Protein AF-A0A9E2G8I3-F1 (afdb_monomer_lite)

Radius of gyration: 14.58 Å; chains: 1; bounding box: 37×33×38 Å

Foldseek 3Di:
DDPQLVQLVLLCVPVVPDPFKPWDAADDDPDDLAANTWMWGADPNAIATEREHEDEDPVVDPDPCPVVVVLVSQVSNLVDCVQVPDDPRHHYAYEYEYEDAPVCLVVVLVVVVVNDPLVRQQVSCVVSRHFWYWYAHSVVRWIWIAGSNCSNPPGDIDID

Secondary structure (DSSP, 8-state):
--HHHHHHHHHHHHHTTSTT-EEEEE---TTSSS-SEEEEEEETTEEEEEEEEEE---TTS--TTHHHHHHHHHHHHHT-THHHHS-TTSEEEEEEEEE--TT-HHHHHHHHHHHS-HHHHHHHHHHHTEEEEEEEETTTTEEEEEEHHHHTTS---EE-

Structure (mmCIF, N/CA/C/O backbone):
data_AF-A0A9E2G8I3-F1
#
_entry.id   AF-A0A9E2G8I3-F1
#
loop_
_atom_site.group_PDB
_atom_site.id
_atom_site.type_symbol
_atom_site.label_atom_id
_atom_site.label_alt_id
_atom_site.label_comp_id
_atom_site.label_asym_id
_atom_site.label_entity_id
_atom_site.label_seq_id
_atom_site.pdbx_PDB_ins_code
_atom_site.Cartn_x
_atom_site.Cartn_y
_atom_site.Cartn_z
_atom_site.occupancy
_atom_site.B_iso_or_equiv
_atom_site.auth_seq_id
_atom_site.auth_comp_id
_atom_site.auth_asym_id
_atom_site.auth_atom_id
_atom_site.pdbx_PDB_model_num
ATOM 1 N N . MET A 1 1 ? 13.494 17.101 1.622 1.00 59.00 1 MET A N 1
ATOM 2 C CA . MET A 1 1 ? 12.448 16.133 2.015 1.00 59.00 1 MET A CA 1
ATOM 3 C C . MET A 1 1 ? 12.391 15.077 0.924 1.00 59.00 1 MET A C 1
ATOM 5 O O . MET A 1 1 ? 12.464 15.472 -0.234 1.00 59.00 1 MET A O 1
ATOM 9 N N . GLY A 1 2 ? 12.402 13.784 1.265 1.00 80.19 2 GLY A N 1
ATOM 10 C CA . GLY A 1 2 ? 12.345 12.700 0.270 1.00 80.19 2 GLY A CA 1
ATOM 11 C C . GLY A 1 2 ? 10.980 12.635 -0.423 1.00 80.19 2 GLY A C 1
ATOM 12 O O . GLY A 1 2 ? 9.990 13.105 0.138 1.00 80.19 2 GLY A O 1
ATOM 13 N N . SER A 1 3 ? 10.924 12.073 -1.632 1.00 83.50 3 SER A N 1
ATOM 14 C CA . SER A 1 3 ? 9.691 11.955 -2.426 1.00 83.50 3 SER A CA 1
ATOM 15 C C . SER A 1 3 ? 8.614 11.124 -1.725 1.00 83.50 3 SER A C 1
ATOM 17 O O . SER A 1 3 ? 7.437 11.462 -1.815 1.00 83.50 3 SER A O 1
ATOM 19 N N . GLU A 1 4 ? 9.004 10.092 -0.972 1.00 87.00 4 GLU A N 1
ATOM 20 C CA . GLU A 1 4 ? 8.078 9.287 -0.166 1.00 87.00 4 GLU A CA 1
ATOM 21 C C . GLU A 1 4 ? 7.391 10.118 0.921 1.00 87.00 4 GLU A C 1
ATOM 23 O O . GLU A 1 4 ? 6.171 10.064 1.056 1.00 87.00 4 GLU A O 1
ATOM 28 N N . GLN A 1 5 ? 8.144 10.960 1.636 1.00 90.75 5 GLN A N 1
ATOM 29 C CA . GLN A 1 5 ? 7.566 11.809 2.677 1.00 90.75 5 GLN A CA 1
ATOM 30 C C . GLN A 1 5 ? 6.583 12.827 2.090 1.00 90.75 5 GLN A C 1
ATOM 32 O O . GLN A 1 5 ? 5.513 13.019 2.653 1.00 90.75 5 GLN A O 1
ATOM 37 N N . LEU A 1 6 ? 6.903 13.431 0.939 1.00 89.62 6 LEU A N 1
ATOM 38 C CA . LEU A 1 6 ? 5.982 14.352 0.262 1.00 89.62 6 LEU A CA 1
ATOM 39 C C . LEU A 1 6 ? 4.658 13.670 -0.106 1.00 89.62 6 LEU A C 1
ATOM 41 O O . LEU A 1 6 ? 3.601 14.290 -0.031 1.00 89.62 6 LEU A O 1
ATOM 45 N N . MET A 1 7 ? 4.709 12.392 -0.486 1.00 89.50 7 MET A N 1
ATOM 46 C CA . MET A 1 7 ? 3.507 11.620 -0.779 1.00 89.50 7 MET A CA 1
ATOM 47 C C . MET A 1 7 ? 2.669 11.331 0.458 1.00 89.50 7 MET A C 1
ATOM 49 O O . MET A 1 7 ? 1.447 11.469 0.412 1.00 89.50 7 MET A O 1
ATOM 53 N N . ILE A 1 8 ? 3.318 10.977 1.561 1.00 92.19 8 ILE A N 1
ATOM 54 C CA . ILE A 1 8 ? 2.638 10.766 2.835 1.00 92.19 8 ILE A CA 1
ATOM 55 C C . ILE A 1 8 ? 2.016 12.068 3.344 1.00 92.19 8 ILE A C 1
ATOM 57 O O . ILE A 1 8 ? 0.865 12.056 3.772 1.00 92.19 8 ILE A O 1
ATOM 61 N N . ASP A 1 9 ? 2.734 13.187 3.265 1.00 92.75 9 ASP A N 1
ATOM 62 C CA . ASP A 1 9 ? 2.238 14.488 3.720 1.00 92.75 9 ASP A CA 1
ATOM 63 C C . ASP A 1 9 ? 0.980 14.909 2.948 1.00 92.75 9 ASP A C 1
ATOM 65 O O . ASP A 1 9 ? 0.001 15.343 3.558 1.00 92.75 9 ASP A O 1
ATOM 69 N N . ASP A 1 10 ? 0.977 14.733 1.622 1.00 91.94 10 ASP A N 1
ATOM 70 C CA . ASP A 1 10 ? -0.190 15.009 0.778 1.00 91.94 10 ASP A CA 1
ATOM 71 C C . ASP A 1 10 ? -1.377 14.099 1.132 1.00 91.94 10 ASP A C 1
ATOM 73 O O . ASP A 1 10 ? -2.489 14.580 1.381 1.00 91.94 10 ASP A O 1
ATOM 77 N N . PHE A 1 11 ? -1.128 12.791 1.263 1.00 92.25 11 PHE A N 1
ATOM 78 C CA . PHE A 1 11 ? -2.140 11.830 1.695 1.00 92.25 11 PHE A CA 1
ATOM 79 C C . PHE A 1 11 ? -2.744 12.215 3.053 1.00 92.25 11 PHE A C 1
ATOM 81 O O . PHE A 1 11 ? -3.964 12.252 3.197 1.00 92.25 11 PHE A O 1
ATOM 88 N N . VAL A 1 12 ? -1.924 12.551 4.051 1.00 93.94 12 VAL A N 1
ATOM 89 C CA . VAL A 1 12 ? -2.403 12.931 5.388 1.00 93.94 12 VAL A CA 1
ATOM 90 C C . VAL A 1 12 ? -3.173 14.247 5.355 1.00 93.94 12 VAL A C 1
ATOM 92 O O . VAL A 1 12 ? -4.208 14.363 6.016 1.00 93.94 12 VAL A O 1
ATOM 95 N N . ALA A 1 13 ? -2.721 15.232 4.578 1.00 92.44 13 ALA A N 1
ATOM 96 C CA . ALA A 1 13 ? -3.418 16.506 4.443 1.00 92.44 13 ALA A CA 1
ATOM 97 C C . ALA A 1 13 ? -4.840 16.327 3.886 1.00 92.44 13 ALA A C 1
ATOM 99 O O . ALA A 1 13 ? -5.766 17.012 4.343 1.00 92.44 13 ALA A O 1
ATOM 100 N N . TYR A 1 14 ? -5.008 15.399 2.940 1.00 91.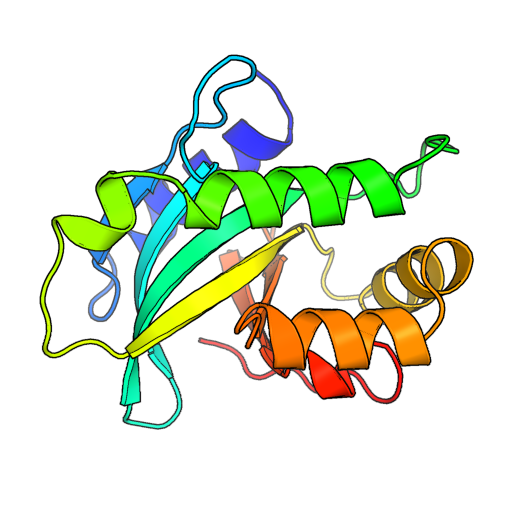06 14 TYR A N 1
ATOM 101 C CA . TYR A 1 14 ? -6.272 15.153 2.258 1.00 91.06 14 TYR A CA 1
ATOM 102 C C . TYR A 1 14 ? -7.159 14.114 2.967 1.00 91.06 14 TYR A C 1
ATOM 104 O O . TYR A 1 14 ? -8.321 14.395 3.268 1.00 91.06 14 TYR A O 1
ATOM 112 N N . TYR A 1 15 ? -6.628 12.931 3.283 1.00 90.06 15 TYR A N 1
ATOM 113 C CA . TYR A 1 15 ? -7.366 11.819 3.894 1.00 90.06 15 TYR A CA 1
ATOM 114 C C . TYR A 1 15 ? -7.384 11.853 5.423 1.00 90.06 15 TYR A C 1
ATOM 116 O O . TYR A 1 15 ? -8.351 11.382 6.013 1.00 90.06 15 TYR A O 1
ATOM 124 N N . GLY A 1 16 ? -6.407 12.476 6.090 1.00 87.25 16 GLY A N 1
ATOM 125 C CA . GLY A 1 16 ? -6.363 12.537 7.559 1.00 87.25 16 GLY A CA 1
ATOM 126 C C . GLY A 1 16 ? -7.521 13.311 8.202 1.00 87.25 16 GLY A C 1
ATOM 127 O O . GLY A 1 16 ? -7.717 13.241 9.413 1.00 87.25 16 GLY A O 1
ATOM 128 N N . LYS A 1 17 ? -8.306 14.038 7.398 1.00 83.75 17 LYS A N 1
ATOM 129 C CA . LYS A 1 17 ? -9.525 14.749 7.818 1.00 83.75 17 LYS A CA 1
ATOM 130 C C . LYS A 1 17 ? -10.816 14.081 7.328 1.00 83.75 17 LYS A C 1
ATOM 132 O O . LYS A 1 17 ? -11.899 14.538 7.695 1.00 83.75 17 LYS A O 1
ATOM 137 N N . LYS A 1 18 ? -10.733 13.048 6.481 1.00 85.12 18 LYS A N 1
ATOM 138 C CA . LYS A 1 18 ? -11.907 12.353 5.940 1.00 85.12 18 LYS A CA 1
ATOM 139 C C . LYS A 1 18 ? -12.441 11.339 6.947 1.00 85.12 18 LYS A C 1
ATOM 141 O O . LYS A 1 18 ? -11.688 10.612 7.589 1.00 85.12 18 LYS A O 1
ATOM 146 N N . THR A 1 19 ? -13.765 11.252 7.052 1.00 76.75 19 THR A N 1
ATOM 147 C CA . THR A 1 19 ? -14.419 10.181 7.811 1.00 76.75 19 THR A CA 1
ATOM 148 C C . THR A 1 19 ? -14.016 8.823 7.237 1.00 76.75 19 THR A C 1
ATOM 150 O O . THR A 1 19 ? -14.028 8.641 6.023 1.00 76.75 19 THR A O 1
ATOM 153 N N . GLY A 1 20 ? -13.670 7.873 8.109 1.00 84.56 20 GLY A N 1
ATOM 154 C CA . GLY A 1 20 ? -13.235 6.533 7.703 1.00 84.56 20 GLY A CA 1
ATOM 155 C C . GLY A 1 20 ? -11.719 6.350 7.608 1.00 84.56 20 GLY A C 1
ATOM 156 O O . GLY A 1 20 ? -11.288 5.246 7.290 1.00 84.56 20 GLY A O 1
ATOM 157 N N . PHE A 1 21 ? -10.928 7.382 7.921 1.00 90.75 21 PHE A N 1
ATOM 158 C CA . PHE A 1 21 ? -9.479 7.279 8.087 1.00 90.75 21 PHE A CA 1
ATOM 159 C C . PHE A 1 21 ? -9.047 7.800 9.457 1.00 90.75 21 PHE A C 1
ATOM 161 O O . PHE A 1 21 ? -9.470 8.874 9.884 1.00 90.75 21 PHE A O 1
ATOM 168 N N . VAL A 1 22 ? -8.174 7.054 10.134 1.00 91.25 22 VAL A N 1
ATOM 169 C CA . VAL A 1 22 ? -7.500 7.505 11.362 1.00 91.25 22 VAL A CA 1
ATOM 170 C C . VAL A 1 22 ? -6.002 7.306 11.183 1.00 91.25 22 VAL A C 1
ATOM 172 O O . VAL A 1 22 ? -5.546 6.172 11.081 1.00 91.25 22 VAL A O 1
ATOM 175 N N . ILE A 1 23 ? -5.238 8.398 11.116 1.00 90.94 23 ILE A N 1
ATOM 176 C CA . ILE A 1 23 ? -3.781 8.352 10.924 1.00 90.94 23 ILE A CA 1
ATOM 177 C C . ILE A 1 23 ? -3.088 8.291 12.286 1.00 90.94 23 ILE A C 1
ATOM 179 O O . ILE A 1 23 ? -3.262 9.185 13.113 1.00 90.94 23 ILE A O 1
ATOM 183 N N . HIS A 1 24 ? -2.270 7.261 12.496 1.00 88.00 24 HIS A N 1
ATOM 184 C CA . HIS A 1 24 ? -1.505 7.051 13.731 1.00 88.00 24 HIS A CA 1
ATOM 185 C C . HIS A 1 24 ? -0.018 7.374 13.570 1.00 88.00 24 HIS A C 1
ATOM 187 O O . HIS A 1 24 ? 0.642 7.768 14.531 1.00 88.00 24 HIS A O 1
ATOM 193 N N . HIS A 1 25 ? 0.527 7.192 12.366 1.00 86.56 25 HIS A N 1
ATOM 194 C CA . HIS A 1 25 ? 1.932 7.449 12.049 1.00 86.56 25 HIS A CA 1
ATOM 195 C C . HIS A 1 25 ? 2.096 7.801 10.570 1.00 86.56 25 HIS A C 1
ATOM 197 O O . HIS A 1 25 ? 1.389 7.229 9.750 1.00 86.56 25 HIS A O 1
ATOM 203 N N . SER A 1 26 ? 3.007 8.714 10.227 1.00 86.56 26 SER A N 1
ATOM 204 C CA . SER A 1 26 ? 3.146 9.232 8.857 1.00 86.56 26 SER A CA 1
ATOM 205 C C . SER A 1 26 ? 4.523 9.862 8.590 1.00 86.56 26 SER A C 1
ATOM 207 O O . SER A 1 26 ? 4.617 10.997 8.113 1.00 86.56 26 SER A O 1
ATOM 209 N N . VAL A 1 27 ? 5.602 9.181 8.979 1.00 85.75 27 VAL A N 1
ATOM 210 C CA . VAL A 1 27 ? 6.969 9.693 8.824 1.00 85.75 27 VAL A CA 1
ATOM 211 C C . VAL A 1 27 ? 7.861 8.624 8.208 1.00 85.75 27 VAL A C 1
ATOM 213 O O . VAL A 1 27 ? 8.009 7.544 8.765 1.00 85.75 27 VAL A O 1
ATOM 216 N N . VAL A 1 28 ? 8.531 8.969 7.112 1.00 80.50 28 VAL A N 1
ATOM 217 C CA . VAL A 1 28 ? 9.588 8.160 6.505 1.00 80.50 28 VAL A CA 1
ATOM 218 C C . VAL A 1 28 ? 10.848 8.314 7.343 1.00 80.50 28 VAL A C 1
ATOM 220 O O . VAL A 1 28 ? 11.512 9.356 7.317 1.00 80.50 28 VAL A O 1
ATOM 223 N N . THR A 1 29 ? 11.186 7.287 8.119 1.00 68.44 29 THR A N 1
ATOM 224 C CA . THR A 1 29 ? 12.407 7.281 8.931 1.00 68.44 29 THR A CA 1
ATOM 225 C C . THR A 1 29 ? 13.433 6.328 8.340 1.00 68.44 29 THR A C 1
ATOM 227 O O . THR A 1 29 ? 13.220 5.124 8.344 1.00 68.44 29 THR A O 1
ATOM 230 N N . GLY A 1 30 ? 14.584 6.846 7.897 1.00 58.72 30 GLY A N 1
ATOM 231 C CA . GLY A 1 30 ? 15.678 6.002 7.393 1.00 58.72 30 GLY A CA 1
ATOM 232 C C . GLY A 1 30 ? 16.348 5.123 8.462 1.00 58.72 30 GLY A C 1
ATOM 233 O O . GLY A 1 30 ? 17.038 4.171 8.111 1.00 58.72 30 GLY A O 1
ATOM 234 N N . ASP A 1 31 ? 16.118 5.419 9.748 1.00 58.28 31 ASP A N 1
ATOM 235 C CA . ASP A 1 31 ? 16.885 4.878 10.879 1.00 58.28 31 ASP A CA 1
ATOM 236 C C . ASP A 1 31 ? 16.046 4.140 11.949 1.00 58.28 31 ASP A C 1
ATOM 238 O O . ASP A 1 31 ? 16.540 3.917 13.053 1.00 58.28 31 ASP A O 1
ATOM 242 N N . GLY A 1 32 ? 14.784 3.759 11.710 1.00 56.31 32 GLY A N 1
ATOM 243 C CA . GLY A 1 32 ? 13.935 3.262 12.807 1.00 56.31 32 GLY A CA 1
ATOM 244 C C . GLY A 1 32 ? 12.984 2.130 12.457 1.00 56.31 32 GLY A C 1
ATOM 245 O O . GLY A 1 32 ? 12.410 2.117 11.380 1.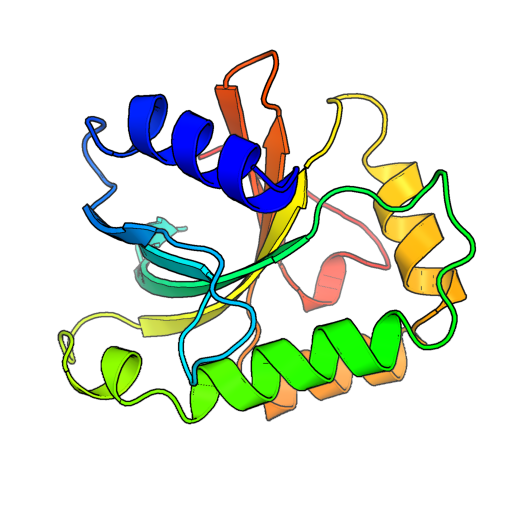00 56.31 32 GLY A O 1
ATOM 246 N N . ASP A 1 33 ? 12.791 1.217 13.418 1.00 66.31 33 ASP A N 1
ATOM 247 C CA . ASP A 1 33 ? 11.888 0.051 13.433 1.00 66.31 33 ASP A CA 1
ATOM 248 C C . ASP A 1 33 ? 10.389 0.408 13.285 1.00 66.31 33 ASP A C 1
ATOM 250 O O . ASP A 1 33 ? 9.554 -0.023 14.090 1.00 66.31 33 ASP A O 1
ATOM 254 N N . LYS A 1 34 ? 10.015 1.264 12.334 1.00 77.31 34 LYS A N 1
ATOM 255 C CA . LYS A 1 34 ? 8.661 1.800 12.179 1.00 77.31 34 LYS A CA 1
ATOM 256 C C . LYS A 1 34 ? 8.232 1.786 10.711 1.00 77.31 34 LYS A C 1
ATOM 258 O O . LYS A 1 34 ? 9.043 2.147 9.868 1.00 77.31 34 LYS A O 1
ATOM 263 N N . PRO A 1 35 ? 6.963 1.435 10.430 1.00 86.31 35 PRO A N 1
ATOM 264 C CA . PRO A 1 35 ? 6.383 1.638 9.107 1.00 86.31 35 PRO A CA 1
ATOM 265 C C . PRO A 1 35 ? 6.328 3.120 8.765 1.00 86.31 35 PRO A C 1
ATOM 267 O O . PRO A 1 35 ? 6.072 3.919 9.661 1.00 86.31 35 PRO A O 1
ATOM 270 N N . ASP A 1 36 ? 6.459 3.466 7.487 1.00 88.81 36 ASP A N 1
ATOM 271 C CA . ASP A 1 36 ? 6.357 4.855 7.023 1.00 88.81 36 ASP A CA 1
ATOM 272 C C . ASP A 1 36 ? 4.977 5.470 7.310 1.00 88.81 36 ASP A C 1
ATOM 274 O O . ASP A 1 36 ? 4.850 6.644 7.666 1.00 88.81 36 ASP A O 1
ATOM 278 N N . LEU A 1 37 ? 3.919 4.667 7.164 1.00 90.06 37 LEU A N 1
ATOM 279 C CA . LEU A 1 37 ? 2.536 5.094 7.337 1.00 90.06 37 LEU A CA 1
ATOM 280 C C . LEU A 1 37 ? 1.743 4.035 8.114 1.00 90.06 37 LEU A C 1
ATOM 282 O O . LEU A 1 37 ? 1.748 2.853 7.771 1.00 90.06 37 LEU A O 1
ATOM 286 N N . VAL A 1 38 ? 1.032 4.465 9.158 1.00 90.75 38 VAL A N 1
ATOM 287 C CA . VAL A 1 38 ? 0.096 3.623 9.913 1.00 90.75 38 VAL A CA 1
ATOM 288 C C . VAL A 1 38 ? -1.250 4.317 10.001 1.00 90.75 38 VAL A C 1
ATOM 290 O O . VAL A 1 38 ? -1.339 5.432 10.521 1.00 90.75 38 VAL A O 1
ATOM 293 N N . PHE A 1 39 ? -2.300 3.650 9.529 1.00 91.12 39 PHE A N 1
ATOM 294 C CA . PHE A 1 39 ? -3.658 4.181 9.595 1.00 91.12 39 PHE A CA 1
ATOM 295 C C . PHE A 1 39 ? -4.721 3.096 9.722 1.00 91.12 39 PHE A C 1
ATOM 297 O O . PHE A 1 39 ? -4.495 1.932 9.393 1.00 91.12 39 PHE A O 1
ATOM 304 N N . GLU A 1 40 ? -5.895 3.498 10.195 1.00 92.25 40 GLU A N 1
ATOM 305 C CA . GLU A 1 40 ? -7.098 2.675 10.194 1.00 92.25 40 GLU A CA 1
ATOM 306 C C . GLU A 1 40 ? -8.026 3.079 9.055 1.00 92.25 40 GLU A C 1
ATOM 308 O O . GLU A 1 40 ? -8.177 4.268 8.763 1.00 92.25 40 GLU A O 1
ATOM 313 N N . THR A 1 41 ? -8.665 2.092 8.431 1.00 92.44 41 THR A N 1
ATOM 314 C CA . THR A 1 41 ? -9.730 2.312 7.447 1.00 92.44 41 THR A CA 1
ATOM 315 C C . THR A 1 41 ? -10.666 1.104 7.357 1.00 92.44 41 THR A C 1
ATOM 317 O O . THR A 1 41 ? -10.406 0.059 7.954 1.00 92.44 41 THR A O 1
ATOM 320 N N . THR A 1 42 ? -11.773 1.230 6.624 1.00 91.31 42 THR A N 1
ATOM 321 C CA . THR A 1 42 ? -12.693 0.118 6.348 1.00 91.31 42 THR A CA 1
ATOM 322 C C . THR A 1 42 ? -12.652 -0.245 4.870 1.00 91.31 42 THR A C 1
ATOM 324 O O . THR A 1 42 ? -12.982 0.572 4.019 1.00 91.31 42 THR A O 1
ATOM 327 N N . ILE A 1 43 ? -12.296 -1.494 4.576 1.00 89.62 43 ILE A N 1
ATOM 328 C CA . ILE A 1 43 ? -12.241 -2.060 3.224 1.00 89.62 43 ILE A CA 1
ATOM 329 C C . ILE A 1 43 ? -13.209 -3.240 3.185 1.00 89.62 43 ILE A C 1
ATOM 331 O O . ILE A 1 43 ? -13.141 -4.124 4.036 1.00 89.62 43 ILE A O 1
ATOM 335 N N . ASN A 1 44 ? -14.140 -3.249 2.226 1.00 88.44 44 ASN A N 1
ATOM 336 C CA . ASN A 1 44 ? -15.142 -4.313 2.063 1.00 88.44 44 ASN A CA 1
ATOM 337 C C . ASN A 1 44 ? -15.892 -4.652 3.370 1.00 88.44 44 ASN A C 1
ATOM 339 O O . ASN A 1 44 ? -16.032 -5.815 3.740 1.00 88.44 44 ASN A O 1
ATOM 343 N N . ALA A 1 45 ? -16.350 -3.613 4.083 1.00 88.62 45 ALA A N 1
ATOM 344 C CA . ALA A 1 45 ? -17.041 -3.701 5.379 1.00 88.62 45 ALA A CA 1
ATOM 345 C C . ALA A 1 45 ? -16.226 -4.325 6.532 1.00 88.62 45 ALA A C 1
ATOM 347 O O . ALA A 1 45 ? -16.781 -4.632 7.587 1.00 88.62 45 ALA A O 1
ATOM 348 N N . LYS A 1 46 ? -14.909 -4.475 6.365 1.00 91.19 46 LYS A N 1
ATOM 349 C CA . LYS A 1 46 ? -13.985 -4.952 7.393 1.00 91.19 46 LYS A CA 1
ATOM 350 C C . LYS A 1 46 ? -13.032 -3.832 7.793 1.00 91.19 46 LYS A C 1
ATOM 352 O O . LYS A 1 46 ? -12.469 -3.154 6.937 1.00 91.19 46 LYS A O 1
ATOM 357 N N . SER A 1 47 ? -12.867 -3.625 9.095 1.00 91.88 47 SER A N 1
ATOM 358 C CA . SER A 1 47 ? -11.987 -2.583 9.626 1.00 91.88 47 SER A CA 1
ATOM 359 C C . SER A 1 47 ? -10.558 -3.103 9.757 1.00 91.88 47 SER A C 1
ATOM 361 O O . SER A 1 47 ? -10.308 -4.161 10.347 1.00 91.88 47 SER A O 1
ATOM 363 N N . TYR A 1 48 ? -9.622 -2.329 9.225 1.00 92.06 48 TYR A N 1
ATOM 364 C CA . TYR A 1 48 ? -8.209 -2.653 9.166 1.00 92.06 48 TYR A CA 1
ATOM 365 C C . TYR A 1 48 ? -7.378 -1.633 9.929 1.00 92.06 48 TYR A C 1
ATOM 367 O O . TYR A 1 48 ? -7.674 -0.442 9.897 1.00 92.06 48 TYR A O 1
ATOM 375 N N . LEU A 1 49 ? -6.314 -2.120 10.559 1.00 91.44 49 LEU A N 1
ATOM 376 C CA . LEU A 1 49 ? -5.152 -1.336 10.945 1.00 91.44 49 LEU A CA 1
ATOM 377 C C . LEU A 1 49 ? -4.036 -1.725 9.981 1.00 91.44 49 LEU A C 1
ATOM 379 O O . LEU A 1 49 ? -3.667 -2.899 9.899 1.00 91.44 49 LEU A O 1
ATOM 383 N N . LEU A 1 50 ? -3.520 -0.745 9.254 1.00 90.38 50 LEU A N 1
ATOM 384 C CA . LEU A 1 50 ? -2.584 -0.948 8.161 1.00 90.38 50 LEU A CA 1
ATOM 385 C C . LEU A 1 50 ? -1.217 -0.388 8.530 1.00 90.38 50 LEU A C 1
ATOM 387 O O . LEU A 1 50 ? -1.123 0.769 8.929 1.00 90.38 50 LEU A O 1
ATOM 391 N N . ALA A 1 51 ? -0.168 -1.202 8.392 1.00 89.25 51 ALA A N 1
ATOM 392 C CA . ALA A 1 51 ? 1.226 -0.763 8.456 1.00 89.25 51 ALA A CA 1
ATOM 393 C C . ALA A 1 51 ? 1.812 -0.825 7.057 1.00 89.25 51 ALA A C 1
ATOM 395 O O . ALA A 1 51 ? 1.940 -1.904 6.472 1.00 89.25 51 ALA A O 1
ATOM 396 N N . ILE A 1 52 ? 2.152 0.340 6.531 1.00 88.56 52 ILE A N 1
ATOM 397 C CA . ILE A 1 52 ? 2.409 0.501 5.118 1.00 88.56 52 ILE A CA 1
ATOM 398 C C . ILE A 1 52 ? 3.810 1.047 4.892 1.00 88.56 52 ILE A C 1
ATOM 400 O O . ILE A 1 52 ? 4.213 2.043 5.491 1.00 88.56 52 ILE A O 1
ATOM 404 N N . GLU A 1 53 ? 4.526 0.366 4.003 1.00 89.00 53 GLU A N 1
ATOM 405 C CA . GLU A 1 53 ? 5.797 0.827 3.464 1.00 89.00 53 GLU A CA 1
ATOM 406 C C . GLU A 1 53 ? 5.544 1.726 2.258 1.00 89.00 53 GLU A C 1
ATOM 408 O O . GLU A 1 53 ? 4.858 1.331 1.313 1.00 89.00 53 GLU A O 1
ATOM 413 N N . CYS A 1 54 ? 6.110 2.922 2.262 1.00 88.12 54 CYS A N 1
ATOM 414 C CA . CYS A 1 54 ? 5.935 3.888 1.200 1.00 88.12 54 CYS A CA 1
ATOM 415 C C . CYS A 1 54 ? 7.100 3.807 0.215 1.00 88.12 54 CYS A C 1
ATOM 417 O O . CYS A 1 54 ? 8.271 3.857 0.593 1.00 88.12 54 CYS A O 1
ATOM 419 N N . LYS A 1 55 ? 6.791 3.700 -1.078 1.00 83.75 55 LYS A N 1
ATOM 420 C CA . LYS A 1 55 ? 7.789 3.743 -2.148 1.00 83.75 55 LYS A CA 1
ATOM 421 C C . LYS A 1 55 ? 7.266 4.588 -3.292 1.00 83.75 55 LYS A C 1
ATOM 423 O O . LYS A 1 55 ? 6.231 4.300 -3.884 1.00 83.75 55 LYS A O 1
ATOM 428 N N . THR A 1 56 ? 7.995 5.637 -3.635 1.00 77.81 56 THR A N 1
ATOM 429 C CA . THR A 1 56 ? 7.718 6.378 -4.867 1.00 77.81 56 THR A CA 1
ATOM 430 C C . THR A 1 56 ? 8.323 5.666 -6.062 1.00 77.81 56 THR A C 1
ATOM 432 O O . THR A 1 56 ? 9.349 4.996 -5.933 1.00 77.81 56 THR A O 1
ATOM 435 N N . ASP A 1 57 ? 7.677 5.821 -7.214 1.00 67.75 57 ASP A N 1
ATOM 436 C CA . ASP A 1 57 ? 8.092 5.185 -8.454 1.00 67.75 57 ASP A CA 1
ATOM 437 C C . ASP A 1 57 ? 9.574 5.464 -8.763 1.00 67.75 57 ASP A C 1
ATOM 439 O O . ASP A 1 57 ? 10.006 6.607 -8.921 1.00 67.75 57 ASP A O 1
ATOM 443 N N . ALA A 1 58 ? 10.350 4.383 -8.832 1.00 52.50 58 ALA A N 1
ATOM 444 C CA . ALA A 1 58 ? 11.742 4.380 -9.250 1.00 52.50 58 ALA A CA 1
ATOM 445 C C . ALA A 1 58 ? 11.874 4.018 -10.738 1.00 52.50 58 ALA A C 1
ATOM 447 O O . ALA A 1 58 ? 12.961 3.660 -11.171 1.00 52.50 58 ALA A O 1
ATOM 448 N N . SER A 1 59 ? 10.814 4.113 -11.551 1.00 49.91 59 SER A N 1
ATOM 449 C CA . SER A 1 59 ? 10.836 3.846 -13.002 1.00 49.91 59 SER A CA 1
ATOM 450 C C . SER A 1 59 ? 11.912 4.627 -13.768 1.00 49.91 59 SER A C 1
ATOM 452 O O . SER A 1 59 ? 12.244 4.273 -14.899 1.00 49.91 59 SER A O 1
ATOM 454 N N . VAL A 1 60 ? 12.517 5.637 -13.135 1.00 45.03 60 VAL A N 1
ATOM 455 C CA . VAL A 1 60 ? 13.633 6.438 -13.650 1.00 45.03 60 VAL A CA 1
ATOM 456 C C . VAL A 1 60 ? 15.018 5.890 -13.257 1.00 45.03 60 VAL A C 1
ATOM 458 O O . VAL A 1 60 ? 16.022 6.256 -13.866 1.00 45.03 60 VAL A O 1
ATOM 461 N N . THR A 1 61 ? 15.122 5.000 -12.268 1.00 48.12 61 THR A N 1
ATOM 462 C CA . THR A 1 61 ? 16.395 4.482 -11.755 1.00 48.12 61 THR A CA 1
ATOM 463 C C . THR A 1 61 ? 16.408 2.956 -11.709 1.00 48.12 61 THR A C 1
ATOM 465 O O . THR A 1 61 ? 15.574 2.288 -11.110 1.00 48.12 61 THR A O 1
ATOM 468 N N . ASN A 1 62 ? 17.412 2.366 -12.354 1.00 55.12 62 ASN A N 1
ATOM 469 C CA . ASN A 1 62 ? 17.691 0.935 -12.283 1.00 55.12 62 ASN A CA 1
ATOM 470 C C . ASN A 1 62 ? 18.227 0.619 -10.871 1.00 55.12 62 ASN A C 1
ATOM 472 O O . ASN A 1 62 ? 19.437 0.531 -10.685 1.00 55.12 62 ASN A O 1
ATOM 476 N N . VAL A 1 63 ? 17.356 0.551 -9.856 1.00 63.22 63 VAL A N 1
ATOM 477 C CA . VAL A 1 63 ? 17.761 0.362 -8.453 1.00 63.22 63 VAL A CA 1
ATOM 478 C C . VAL A 1 63 ? 18.151 -1.104 -8.236 1.00 63.22 63 VAL A C 1
ATOM 480 O O . VAL A 1 63 ? 17.284 -1.987 -8.238 1.00 63.22 63 VAL A O 1
ATOM 483 N N . PRO A 1 64 ? 19.443 -1.421 -8.034 1.00 62.03 64 PRO A N 1
ATOM 484 C CA . PRO A 1 64 ? 19.849 -2.787 -7.742 1.00 62.03 64 PRO A CA 1
ATOM 485 C C . PRO A 1 64 ? 19.245 -3.225 -6.403 1.00 62.03 64 PRO A C 1
ATOM 487 O O . PRO A 1 64 ? 19.265 -2.471 -5.436 1.00 62.03 64 PRO A O 1
ATOM 490 N N . ASN A 1 65 ? 18.763 -4.468 -6.321 1.00 68.88 65 ASN A N 1
ATOM 491 C CA . ASN A 1 65 ? 18.152 -5.046 -5.114 1.00 68.88 65 ASN A CA 1
ATOM 492 C C . ASN A 1 65 ? 16.835 -4.392 -4.644 1.00 68.88 65 ASN A C 1
ATOM 494 O O . ASN A 1 65 ? 16.471 -4.579 -3.483 1.00 68.88 65 ASN A O 1
ATOM 498 N N . TYR A 1 66 ? 16.093 -3.710 -5.525 1.00 73.62 66 TYR A N 1
ATOM 499 C CA . TYR A 1 66 ? 14.786 -3.119 -5.197 1.00 73.62 66 TYR A CA 1
ATOM 500 C C . TYR A 1 66 ? 13.849 -4.092 -4.454 1.00 73.62 66 TYR A C 1
ATOM 502 O O . TYR A 1 66 ? 13.286 -3.759 -3.416 1.00 73.62 66 TYR A O 1
ATOM 510 N N . SER A 1 67 ? 13.760 -5.342 -4.919 1.00 69.94 67 SER A N 1
ATOM 511 C CA . SER A 1 67 ? 12.955 -6.391 -4.281 1.00 69.94 67 SER A CA 1
ATOM 512 C C . SER A 1 67 ? 13.393 -6.731 -2.854 1.00 69.94 67 SER A C 1
ATOM 514 O O . SER A 1 67 ? 12.553 -6.916 -1.977 1.00 69.94 67 SER A O 1
ATOM 516 N N . LYS A 1 68 ? 14.706 -6.775 -2.592 1.00 74.19 68 LYS A N 1
ATOM 517 C CA . LYS A 1 68 ? 15.240 -7.020 -1.243 1.00 74.19 68 LYS A CA 1
ATOM 518 C C . LYS A 1 68 ? 14.993 -5.840 -0.314 1.00 74.19 68 LYS A C 1
ATOM 520 O O . LYS A 1 68 ? 14.758 -6.066 0.866 1.00 74.19 68 LYS A O 1
ATOM 525 N N . GLN A 1 69 ? 15.060 -4.614 -0.832 1.00 77.56 69 GLN A N 1
ATOM 526 C CA . GLN A 1 69 ? 14.731 -3.417 -0.063 1.00 77.56 69 GLN A CA 1
ATOM 527 C C . GLN A 1 69 ? 13.246 -3.431 0.304 1.00 77.56 69 GLN A C 1
ATOM 529 O O . GLN A 1 69 ? 12.926 -3.416 1.483 1.00 77.56 69 GLN A O 1
ATOM 534 N N . LEU A 1 70 ? 12.355 -3.601 -0.679 1.00 80.44 70 LEU A N 1
ATOM 535 C CA . LEU A 1 70 ? 10.909 -3.640 -0.454 1.00 80.44 70 LEU A CA 1
ATOM 536 C C . LEU A 1 70 ? 10.504 -4.693 0.588 1.00 80.44 70 LEU A C 1
ATOM 538 O O . LEU A 1 70 ? 9.850 -4.380 1.578 1.00 80.44 70 LEU A O 1
ATOM 542 N N . PHE A 1 71 ? 10.921 -5.946 0.394 1.00 82.62 71 PHE A N 1
ATOM 543 C CA . PHE A 1 71 ? 10.605 -7.018 1.337 1.00 82.62 71 PHE A CA 1
ATOM 544 C C . PHE A 1 71 ? 11.299 -6.826 2.685 1.00 82.62 71 PHE A C 1
ATOM 546 O O . PHE A 1 71 ? 10.702 -7.103 3.721 1.00 82.62 71 PHE A O 1
ATOM 553 N N . GLY A 1 72 ? 12.539 -6.335 2.689 1.00 81.50 72 GLY A N 1
ATOM 554 C CA . GLY A 1 72 ? 13.286 -6.050 3.907 1.00 81.50 72 GLY A CA 1
ATOM 555 C C . GLY A 1 72 ? 12.579 -5.033 4.800 1.00 81.50 72 GLY A C 1
ATOM 556 O O . GLY A 1 72 ? 12.426 -5.297 5.991 1.00 81.50 72 GLY A O 1
ATOM 557 N N . GLU A 1 73 ? 12.106 -3.921 4.236 1.00 83.19 73 GLU A N 1
ATOM 558 C CA . GLU A 1 73 ? 11.402 -2.885 5.000 1.00 83.19 73 GLU A CA 1
ATOM 559 C C . GLU A 1 73 ? 10.040 -3.382 5.516 1.00 83.19 73 GLU A C 1
ATOM 561 O O . GLU A 1 73 ? 9.758 -3.266 6.709 1.00 83.19 73 GLU A O 1
ATOM 566 N N . ILE A 1 74 ? 9.252 -4.101 4.701 1.00 82.00 74 ILE A N 1
ATOM 567 C CA . ILE A 1 74 ? 7.992 -4.716 5.173 1.00 82.00 74 ILE A CA 1
ATOM 568 C C . ILE A 1 74 ? 8.243 -5.674 6.355 1.00 82.00 74 ILE A C 1
ATOM 570 O O . ILE A 1 74 ? 7.501 -5.681 7.342 1.00 82.00 74 ILE A O 1
ATOM 574 N N . LEU A 1 75 ? 9.313 -6.474 6.300 1.00 79.25 75 LEU A N 1
ATOM 575 C CA . LEU A 1 75 ? 9.676 -7.382 7.393 1.00 79.25 75 LEU A CA 1
ATOM 576 C C . LEU A 1 75 ? 10.098 -6.651 8.669 1.00 79.25 75 LEU A C 1
ATOM 578 O O . LEU A 1 75 ? 9.821 -7.144 9.768 1.00 79.25 75 LEU A O 1
ATOM 582 N N . LYS A 1 76 ? 10.773 -5.504 8.550 1.00 77.88 76 LYS A N 1
ATOM 583 C CA . LYS A 1 76 ? 11.108 -4.658 9.703 1.00 77.88 76 LYS A CA 1
ATOM 584 C C . LYS A 1 76 ? 9.845 -4.070 10.325 1.00 77.88 76 LYS A C 1
ATOM 586 O O . LYS A 1 76 ? 9.668 -4.179 11.537 1.00 77.88 76 LYS A O 1
ATOM 591 N N . ASN A 1 77 ? 8.923 -3.575 9.503 1.00 74.62 77 ASN A N 1
ATOM 592 C CA . ASN A 1 77 ? 7.653 -2.985 9.931 1.00 74.62 77 ASN A CA 1
ATOM 593 C C . ASN A 1 77 ? 6.827 -3.943 10.799 1.00 74.62 77 ASN A C 1
ATOM 595 O O . ASN A 1 77 ? 6.246 -3.534 11.805 1.00 74.62 77 ASN A O 1
ATOM 599 N N . ARG A 1 78 ? 6.850 -5.246 10.494 1.00 73.25 78 ARG A N 1
ATOM 600 C CA . ARG A 1 78 ? 6.196 -6.282 11.312 1.00 73.25 78 ARG A CA 1
ATOM 601 C C . ARG A 1 78 ? 6.748 -6.385 12.736 1.00 73.25 78 ARG A C 1
ATOM 603 O O . ARG A 1 78 ? 6.003 -6.691 13.664 1.00 73.25 78 ARG A O 1
ATOM 610 N N . LYS A 1 79 ? 8.050 -6.162 12.917 1.00 69.19 79 LYS A N 1
ATOM 611 C CA . LYS A 1 79 ? 8.701 -6.200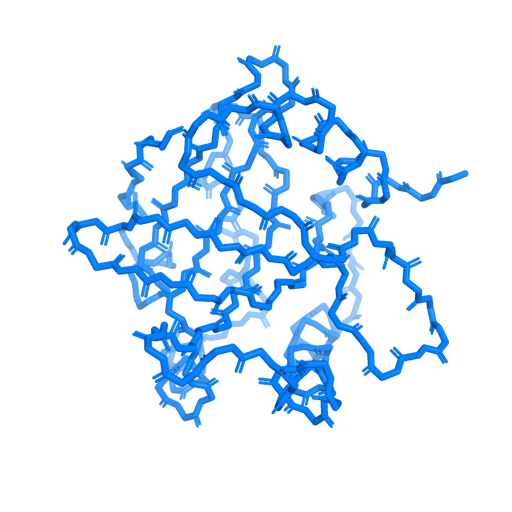 14.236 1.00 69.19 79 LYS A CA 1
ATOM 612 C C . LYS A 1 79 ? 8.467 -4.919 15.037 1.00 69.19 79 LYS A C 1
ATOM 614 O O . LYS A 1 79 ? 8.838 -4.870 16.208 1.00 69.19 79 LYS A O 1
ATOM 619 N N . SER A 1 80 ? 7.847 -3.906 14.431 1.00 70.12 80 SER A N 1
ATOM 620 C CA . SER A 1 80 ? 7.576 -2.639 15.089 1.00 70.12 80 SER A CA 1
ATOM 621 C C . SER A 1 80 ? 6.612 -2.808 16.258 1.00 70.12 80 SER A C 1
ATOM 623 O O . SER A 1 80 ? 5.507 -3.340 16.119 1.00 70.12 80 SER A O 1
ATOM 625 N N . ILE A 1 81 ? 6.995 -2.262 17.412 1.00 66.00 81 ILE A N 1
ATOM 626 C CA . ILE A 1 81 ? 6.137 -2.200 18.600 1.00 66.00 81 ILE A CA 1
ATOM 627 C C . ILE A 1 81 ? 4.834 -1.432 18.341 1.00 66.00 81 ILE A C 1
ATOM 629 O O . ILE A 1 81 ? 3.847 -1.696 19.022 1.00 66.00 81 ILE A O 1
ATOM 633 N N . TYR A 1 82 ? 4.809 -0.542 17.339 1.00 65.19 82 TYR A N 1
ATOM 634 C CA . TYR A 1 82 ? 3.631 0.256 16.994 1.00 65.19 82 TYR A CA 1
ATOM 635 C C . TYR A 1 82 ? 2.436 -0.645 16.686 1.00 65.19 82 TYR A C 1
ATOM 637 O O . TYR A 1 82 ? 1.360 -0.455 17.232 1.00 65.19 82 TYR A O 1
ATOM 645 N N . PHE A 1 83 ? 2.613 -1.712 15.909 1.00 66.69 83 PHE A N 1
ATOM 646 C CA . PHE A 1 83 ? 1.491 -2.589 15.568 1.00 66.69 83 PHE A CA 1
ATOM 647 C C . PHE A 1 83 ? 0.922 -3.357 16.766 1.00 66.69 83 PHE A C 1
ATOM 649 O O . PHE A 1 83 ? -0.229 -3.793 16.738 1.00 66.69 83 PHE A O 1
ATOM 656 N N . ASN A 1 84 ? 1.700 -3.518 17.836 1.00 66.00 84 ASN A N 1
ATOM 657 C CA . ASN A 1 84 ? 1.276 -4.215 19.048 1.00 66.00 84 ASN A CA 1
ATOM 658 C C . ASN A 1 84 ? 0.548 -3.305 20.043 1.00 66.00 84 ASN A C 1
ATOM 660 O O . ASN A 1 84 ? -0.116 -3.822 20.937 1.00 66.00 84 ASN A O 1
ATOM 664 N N . THR A 1 85 ? 0.632 -1.981 19.884 1.00 69.31 85 THR A N 1
ATOM 665 C CA . THR A 1 85 ? 0.001 -1.016 20.798 1.00 69.31 85 THR A CA 1
ATOM 666 C C . THR A 1 85 ? -1.428 -0.627 20.416 1.00 69.31 85 THR A C 1
ATOM 668 O O . THR A 1 85 ? -2.125 -0.039 21.239 1.00 69.31 85 THR A O 1
ATOM 671 N N . PHE A 1 86 ? -1.883 -0.946 19.201 1.00 67.94 86 PHE A N 1
ATOM 672 C CA . PHE A 1 86 ? -3.210 -0.560 18.706 1.00 67.94 86 PHE A CA 1
ATOM 673 C C . PHE A 1 86 ? -4.249 -1.687 18.811 1.00 67.94 86 PHE A C 1
ATOM 675 O O . PHE A 1 86 ? -3.908 -2.859 18.989 1.00 67.94 86 PHE A O 1
ATOM 682 N N . SER A 1 87 ? -5.525 -1.291 18.718 1.00 64.75 87 SER A N 1
ATOM 683 C CA . SER A 1 87 ? -6.720 -2.092 19.022 1.00 64.75 87 SER A CA 1
ATOM 684 C C . SER A 1 87 ? -6.689 -3.535 18.499 1.00 64.75 87 SER A C 1
ATOM 686 O O . SER A 1 87 ? -6.317 -3.798 17.357 1.00 64.75 87 SER A O 1
ATOM 688 N N . THR A 1 88 ? -7.188 -4.468 19.314 1.00 66.69 88 THR A N 1
ATOM 689 C CA . THR A 1 88 ? -7.384 -5.881 18.952 1.00 66.69 88 THR A CA 1
ATOM 690 C C . THR A 1 88 ? -8.617 -6.130 18.079 1.00 66.69 88 THR A C 1
ATOM 692 O O . THR A 1 88 ? -8.787 -7.241 17.585 1.00 66.69 88 THR A O 1
ATOM 695 N N . THR A 1 89 ? -9.483 -5.131 17.881 1.00 83.06 89 THR A N 1
ATOM 696 C CA . THR A 1 89 ? -10.705 -5.272 17.067 1.00 83.06 89 THR A CA 1
ATOM 697 C C . THR A 1 89 ? -10.451 -5.126 15.569 1.00 83.06 89 THR A C 1
ATOM 699 O O . THR A 1 89 ? -11.263 -5.584 14.768 1.00 83.06 89 THR A O 1
ATOM 702 N N . HIS A 1 90 ? -9.353 -4.475 15.182 1.00 87.38 90 HIS A N 1
ATOM 703 C CA . HIS A 1 90 ? -8.986 -4.268 13.786 1.00 87.38 90 HIS A CA 1
ATOM 704 C C . HIS A 1 90 ? -8.213 -5.466 13.243 1.00 87.38 90 HIS A C 1
ATOM 706 O O . HIS A 1 90 ? -7.356 -6.032 13.925 1.00 87.38 90 HIS A O 1
ATOM 712 N N . THR A 1 91 ? -8.468 -5.820 11.982 1.00 90.00 91 THR A N 1
ATOM 713 C CA . THR A 1 91 ? -7.581 -6.754 11.286 1.00 90.00 91 THR A CA 1
ATOM 714 C C . THR A 1 91 ? -6.276 -6.052 10.962 1.00 90.00 91 THR A C 1
ATOM 716 O O . THR A 1 91 ? -6.259 -4.988 10.349 1.00 90.00 91 THR A O 1
ATOM 719 N N . LYS A 1 92 ? -5.183 -6.662 11.393 1.00 87.69 92 LYS A N 1
ATOM 720 C CA . LYS A 1 92 ? -3.824 -6.206 11.145 1.00 87.69 92 LYS A CA 1
ATOM 721 C C . LYS A 1 92 ? -3.404 -6.665 9.757 1.00 87.69 92 LYS A C 1
ATOM 723 O O . LYS A 1 92 ? -3.460 -7.857 9.487 1.00 87.69 92 LYS A O 1
ATOM 728 N N . ALA A 1 93 ? -3.008 -5.732 8.901 1.00 88.56 93 ALA A N 1
ATOM 729 C CA . ALA A 1 93 ? -2.506 -6.059 7.574 1.00 88.56 93 ALA A CA 1
ATOM 730 C C . ALA A 1 93 ? -1.321 -5.172 7.194 1.00 88.56 93 ALA A C 1
ATOM 732 O O . ALA A 1 93 ? -1.208 -4.018 7.620 1.00 88.56 93 ALA A O 1
ATOM 733 N N . TYR A 1 94 ? -0.441 -5.737 6.375 1.00 87.31 94 TYR A N 1
ATOM 734 C CA . TYR A 1 94 ? 0.707 -5.039 5.817 1.00 87.31 94 TYR A CA 1
ATOM 735 C C . TYR A 1 94 ? 0.477 -4.756 4.340 1.00 87.31 94 TYR A C 1
ATOM 737 O O . TYR A 1 94 ? -0.324 -5.413 3.668 1.00 87.31 94 TYR A O 1
ATOM 745 N N . GLY A 1 95 ? 1.194 -3.772 3.822 1.00 88.06 95 GLY A N 1
ATOM 746 C CA . GLY A 1 95 ? 1.081 -3.420 2.423 1.00 88.06 95 GLY A CA 1
ATOM 747 C C . GLY A 1 95 ? 2.145 -2.442 1.983 1.00 88.06 95 GLY A C 1
ATOM 748 O O . GLY A 1 95 ? 3.034 -2.057 2.747 1.00 88.06 95 GLY A O 1
ATOM 749 N N . ILE A 1 96 ? 2.023 -2.046 0.726 1.00 89.06 96 ILE A N 1
ATOM 750 C CA . ILE A 1 96 ? 2.877 -1.032 0.116 1.00 89.06 96 ILE A CA 1
ATOM 751 C C . ILE A 1 96 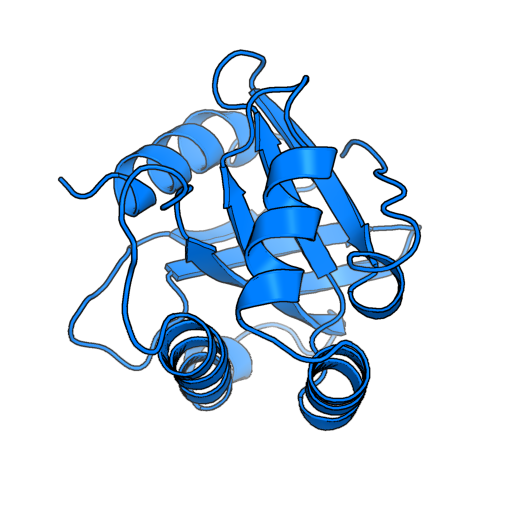? 2.020 0.134 -0.359 1.00 89.06 96 ILE A C 1
ATOM 753 O O . ILE A 1 96 ? 0.888 -0.069 -0.797 1.00 89.06 96 ILE A O 1
ATOM 757 N N . PHE A 1 97 ? 2.563 1.339 -0.264 1.00 89.44 97 PHE A N 1
ATOM 758 C CA . PHE A 1 97 ? 1.973 2.576 -0.756 1.00 89.44 97 PHE A CA 1
ATOM 759 C C . PHE A 1 97 ? 2.833 3.089 -1.892 1.00 89.44 97 PHE A C 1
ATOM 761 O O . PHE A 1 97 ? 3.989 3.463 -1.683 1.00 89.44 97 PHE A O 1
ATOM 768 N N . LEU A 1 98 ? 2.277 3.065 -3.094 1.00 87.75 98 LEU A N 1
ATOM 769 C CA . LEU A 1 98 ? 2.964 3.483 -4.299 1.00 87.75 98 LEU A CA 1
ATOM 770 C C . LEU A 1 98 ? 2.327 4.750 -4.843 1.00 87.75 98 LEU A C 1
ATOM 772 O O . LEU A 1 98 ? 1.104 4.853 -4.934 1.00 87.75 98 LEU A O 1
ATOM 776 N N . ASN A 1 99 ? 3.169 5.686 -5.268 1.00 83.25 99 ASN A N 1
ATOM 777 C CA . ASN A 1 99 ? 2.696 6.751 -6.139 1.00 83.25 99 ASN A CA 1
ATOM 778 C C . ASN A 1 99 ? 2.349 6.143 -7.496 1.00 83.25 99 ASN A C 1
ATOM 780 O O . ASN A 1 99 ? 3.127 5.342 -8.022 1.00 83.25 99 ASN A O 1
ATOM 784 N N . PHE A 1 100 ? 1.231 6.553 -8.080 1.00 76.94 100 PHE A N 1
ATOM 785 C CA . PHE A 1 100 ? 0.964 6.288 -9.482 1.00 76.94 100 PHE A CA 1
ATOM 786 C C . PHE A 1 100 ? 0.342 7.506 -10.148 1.00 76.94 100 PHE A C 1
ATOM 788 O O . PHE A 1 100 ? -0.501 8.197 -9.585 1.00 76.94 100 PHE A O 1
ATOM 795 N N . GLU A 1 101 ? 0.724 7.743 -11.395 1.00 69.75 101 GLU A N 1
ATOM 796 C CA . GLU A 1 101 ? -0.086 8.577 -12.272 1.00 69.75 101 GLU A CA 1
ATOM 797 C C . GLU A 1 101 ? -1.199 7.688 -12.836 1.00 69.75 101 GLU A C 1
ATOM 799 O O . GLU A 1 101 ? -0.897 6.596 -13.322 1.00 69.75 101 GLU A O 1
ATOM 804 N N . SER A 1 102 ? -2.459 8.145 -12.798 1.00 60.66 102 SER A N 1
ATOM 805 C CA . SER A 1 102 ? -3.670 7.394 -13.198 1.00 60.66 102 SER A CA 1
ATOM 806 C C . SER A 1 102 ? -3.533 6.479 -14.430 1.00 60.66 102 SER A C 1
ATOM 808 O O . SER A 1 102 ? -4.149 5.418 -14.490 1.00 60.66 102 SER A O 1
ATOM 810 N N . ASN A 1 103 ? -2.696 6.848 -15.405 1.00 61.16 103 ASN A N 1
ATOM 811 C CA . ASN A 1 103 ? -2.510 6.117 -16.662 1.00 61.16 103 ASN A CA 1
ATOM 812 C C . ASN A 1 103 ? -1.342 5.107 -16.669 1.00 61.16 103 ASN A C 1
ATOM 814 O O . ASN A 1 103 ? -1.077 4.515 -17.711 1.00 61.16 103 ASN A O 1
ATOM 818 N N . LYS A 1 104 ? -0.629 4.911 -15.552 1.00 69.56 104 LYS A N 1
ATOM 819 C CA . LYS A 1 104 ? 0.631 4.140 -15.483 1.00 69.56 104 LYS A CA 1
ATOM 820 C C . LYS A 1 104 ? 0.565 2.887 -14.604 1.00 69.56 104 LYS A C 1
ATOM 822 O O . LYS A 1 104 ? 1.593 2.311 -14.259 1.00 69.56 104 LYS A O 1
ATOM 827 N N . MET A 1 105 ? -0.625 2.416 -14.231 1.00 71.44 105 MET A N 1
ATOM 828 C CA . MET A 1 105 ? -0.750 1.235 -13.362 1.00 71.44 105 MET A CA 1
ATOM 829 C C . MET A 1 105 ? -0.088 -0.024 -13.960 1.00 71.44 105 MET A C 1
ATOM 831 O O . MET A 1 105 ? 0.590 -0.767 -13.248 1.00 71.44 105 MET A O 1
ATOM 835 N N . SER A 1 106 ? -0.233 -0.239 -15.274 1.00 71.25 106 SER A N 1
ATOM 836 C CA . SER A 1 106 ? 0.443 -1.325 -16.001 1.00 71.25 106 SER A CA 1
ATOM 837 C C . SER A 1 106 ? 1.964 -1.250 -15.887 1.00 71.25 106 SER A C 1
ATOM 839 O O . SER A 1 106 ? 2.635 -2.284 -15.835 1.00 71.25 106 SER A O 1
ATOM 841 N N . ASP A 1 107 ? 2.506 -0.037 -15.816 1.00 76.19 107 ASP A N 1
ATOM 842 C CA . ASP A 1 107 ? 3.944 0.213 -15.794 1.00 76.19 107 ASP A CA 1
ATOM 843 C C . ASP A 1 107 ? 4.528 -0.144 -14.426 1.00 76.19 107 ASP A C 1
ATOM 845 O O . ASP A 1 107 ? 5.601 -0.743 -14.357 1.00 76.19 107 ASP A O 1
ATOM 849 N N . ILE A 1 108 ? 3.784 0.118 -13.345 1.00 78.50 108 ILE A N 1
ATOM 850 C CA . ILE A 1 108 ? 4.163 -0.261 -11.977 1.00 78.50 108 ILE A CA 1
ATOM 851 C C . ILE A 1 108 ? 4.186 -1.784 -11.821 1.00 78.50 108 ILE A C 1
ATOM 853 O O . ILE A 1 108 ? 5.174 -2.342 -11.339 1.00 78.50 108 ILE A O 1
ATOM 857 N N . GLY A 1 109 ? 3.129 -2.473 -12.263 1.00 79.19 109 GLY A N 1
ATOM 858 C CA . GLY A 1 109 ? 3.079 -3.938 -12.225 1.00 79.19 109 GLY A CA 1
ATOM 859 C C . GLY A 1 109 ? 4.223 -4.565 -13.029 1.00 79.19 109 GLY A C 1
ATOM 860 O O . GLY A 1 109 ? 4.940 -5.431 -12.524 1.00 79.19 109 GLY A O 1
ATOM 861 N N . SER A 1 110 ? 4.462 -4.046 -14.239 1.00 78.81 110 SER A N 1
ATOM 862 C CA . SER A 1 110 ? 5.561 -4.477 -15.115 1.00 78.81 110 SER A CA 1
ATOM 863 C C . SER A 1 110 ? 6.945 -4.160 -14.540 1.00 78.81 110 SER A C 1
ATOM 865 O O . SER A 1 110 ? 7.916 -4.879 -14.782 1.00 78.81 110 SER A O 1
ATOM 867 N N . PHE A 1 111 ? 7.083 -3.067 -13.789 1.00 78.44 111 PHE A N 1
ATOM 868 C CA . PHE A 1 111 ? 8.311 -2.741 -13.073 1.00 78.44 111 PHE A CA 1
ATOM 869 C C . PHE A 1 111 ? 8.573 -3.760 -11.962 1.00 78.44 111 PHE A C 1
ATOM 871 O O . PHE A 1 111 ? 9.633 -4.387 -11.961 1.00 78.44 111 PHE A O 1
ATOM 878 N N . LEU A 1 112 ? 7.605 -4.009 -11.076 1.00 81.44 112 LEU A N 1
ATOM 879 C CA . LEU A 1 112 ? 7.775 -4.980 -9.993 1.00 81.44 112 LEU A CA 1
ATOM 880 C C . LEU A 1 112 ? 8.060 -6.391 -10.519 1.00 81.44 112 LEU A C 1
ATOM 882 O O . LEU A 1 112 ? 8.951 -7.061 -9.996 1.00 81.44 112 LEU A O 1
ATOM 886 N N . SER A 1 113 ? 7.390 -6.821 -11.594 1.00 83.31 113 SER A N 1
ATOM 887 C CA . SER A 1 113 ? 7.594 -8.151 -12.182 1.00 83.31 113 SER A CA 1
ATOM 888 C C . SER A 1 113 ? 8.987 -8.355 -12.793 1.00 83.31 113 SER A C 1
ATOM 890 O O . SER A 1 113 ? 9.401 -9.494 -12.996 1.00 83.31 113 SER A O 1
ATOM 892 N N . ARG A 1 114 ? 9.739 -7.279 -13.082 1.00 82.50 114 ARG A N 1
ATOM 893 C CA . ARG A 1 114 ? 11.154 -7.369 -13.496 1.00 82.50 114 ARG A CA 1
ATOM 894 C C . ARG A 1 114 ? 12.102 -7.651 -12.331 1.00 82.50 114 ARG A C 1
ATOM 896 O O . ARG A 1 114 ? 13.200 -8.154 -12.555 1.00 82.50 114 ARG A O 1
ATOM 903 N N . HIS A 1 115 ? 11.699 -7.324 -11.104 1.00 81.69 115 HIS A N 1
ATOM 904 C CA . HIS A 1 115 ? 12.537 -7.438 -9.907 1.00 81.69 115 HIS A CA 1
ATOM 905 C C . HIS A 1 115 ? 12.110 -8.567 -8.963 1.00 81.69 115 HIS A C 1
ATOM 907 O O . HIS A 1 115 ? 12.911 -9.001 -8.129 1.00 81.69 115 HIS A O 1
ATOM 913 N N . ILE A 1 116 ? 10.857 -9.013 -9.064 1.00 84.62 116 ILE A N 1
ATOM 914 C CA . ILE A 1 116 ? 10.225 -9.972 -8.162 1.00 84.62 116 ILE A CA 1
ATOM 915 C C . ILE A 1 116 ? 9.507 -11.029 -8.999 1.00 84.62 116 ILE A C 1
ATOM 917 O O . ILE A 1 116 ? 8.630 -10.711 -9.802 1.00 84.62 116 ILE A O 1
ATOM 921 N N . GLY A 1 117 ? 9.854 -12.300 -8.787 1.00 86.38 117 GLY A N 1
ATOM 922 C CA . GLY A 1 117 ? 9.118 -13.411 -9.375 1.00 86.38 117 GLY A CA 1
ATOM 923 C C . GLY A 1 117 ? 7.691 -13.469 -8.829 1.00 86.38 117 GLY A C 1
ATOM 924 O O . GLY A 1 117 ? 7.458 -13.291 -7.635 1.00 86.38 117 GLY A O 1
ATOM 925 N N . HIS A 1 118 ? 6.719 -13.764 -9.691 1.00 88.50 118 HIS A N 1
ATOM 926 C CA . HIS A 1 118 ? 5.310 -13.814 -9.294 1.00 88.50 118 HIS A CA 1
ATOM 927 C C . HIS A 1 118 ? 5.041 -14.804 -8.141 1.00 88.50 118 HIS A C 1
ATOM 929 O O . HIS A 1 118 ? 4.276 -14.506 -7.223 1.00 88.50 118 HIS A O 1
ATOM 935 N N . SER A 1 119 ? 5.714 -15.959 -8.140 1.00 89.88 119 SER A N 1
ATOM 936 C CA . SER A 1 119 ? 5.631 -16.929 -7.043 1.00 89.88 119 SER A CA 1
ATOM 937 C C . SER A 1 119 ? 6.146 -16.364 -5.722 1.00 89.88 119 SER A C 1
ATOM 939 O O . SER A 1 119 ? 5.529 -16.591 -4.684 1.00 89.88 119 SER A O 1
ATOM 941 N N . ASP A 1 120 ? 7.251 -15.618 -5.755 1.00 88.50 120 ASP A N 1
ATOM 942 C CA . ASP A 1 120 ? 7.867 -15.037 -4.561 1.00 88.50 120 ASP A CA 1
ATOM 943 C C . ASP A 1 120 ? 6.964 -13.963 -3.970 1.00 88.50 120 ASP A C 1
ATOM 945 O O . ASP A 1 120 ? 6.747 -13.939 -2.764 1.00 88.50 120 ASP A O 1
ATOM 949 N N . TRP A 1 121 ? 6.362 -13.139 -4.828 1.00 90.31 121 TRP A N 1
ATOM 950 C CA . TRP A 1 121 ? 5.368 -12.151 -4.436 1.00 90.31 121 TRP A CA 1
ATOM 951 C C . TRP A 1 121 ? 4.170 -12.786 -3.718 1.00 90.31 121 TRP A C 1
ATOM 953 O O . TRP A 1 121 ? 3.845 -12.393 -2.596 1.00 90.31 121 TRP A O 1
ATOM 963 N N . ILE A 1 122 ? 3.541 -13.805 -4.319 1.00 91.19 122 ILE A N 1
ATOM 964 C CA . ILE A 1 122 ? 2.401 -14.505 -3.703 1.00 91.19 122 ILE A CA 1
ATOM 965 C C . ILE A 1 122 ? 2.808 -15.145 -2.372 1.00 91.19 122 ILE A C 1
ATOM 967 O O . ILE A 1 122 ? 2.090 -15.018 -1.378 1.00 91.19 122 ILE A O 1
ATOM 971 N N . ASN A 1 123 ? 3.936 -15.857 -2.348 1.00 90.19 123 ASN A N 1
ATOM 972 C CA . ASN A 1 123 ? 4.389 -16.569 -1.156 1.00 90.19 123 ASN A CA 1
ATOM 973 C C . ASN A 1 123 ? 4.746 -15.602 -0.027 1.00 90.19 123 ASN A C 1
ATOM 975 O O . ASN A 1 123 ? 4.389 -15.858 1.122 1.00 90.19 123 ASN A O 1
ATOM 979 N N . PHE A 1 124 ? 5.385 -14.478 -0.354 1.00 89.12 124 PHE A N 1
ATOM 980 C CA . PHE A 1 124 ? 5.688 -13.421 0.601 1.00 89.12 124 PHE A CA 1
ATOM 981 C C . PHE A 1 124 ? 4.406 -12.864 1.223 1.00 89.12 124 PHE A C 1
ATOM 983 O O . PHE A 1 124 ? 4.289 -12.843 2.446 1.00 89.12 124 PHE A O 1
ATOM 990 N N . GLY A 1 125 ? 3.410 -12.503 0.405 1.00 89.50 125 GLY A N 1
ATOM 991 C CA . GLY A 1 125 ? 2.142 -11.968 0.907 1.00 89.50 125 GLY A CA 1
ATOM 992 C C . GLY A 1 125 ? 1.414 -12.932 1.841 1.00 89.50 125 GLY A C 1
ATOM 993 O O . GLY A 1 125 ? 0.983 -12.538 2.921 1.00 89.50 125 GLY A O 1
ATOM 994 N N . LYS A 1 126 ? 1.372 -14.224 1.491 1.00 88.88 126 LYS A N 1
ATOM 995 C CA . LYS A 1 126 ? 0.782 -15.266 2.348 1.00 88.88 126 LYS A CA 1
ATOM 996 C C . LYS A 1 126 ? 1.526 -15.444 3.668 1.00 88.88 126 LYS A C 1
ATOM 998 O O . LYS A 1 126 ? 0.894 -15.607 4.704 1.00 88.88 126 LYS A O 1
ATOM 1003 N N . TYR A 1 127 ? 2.857 -15.469 3.633 1.00 86.25 127 TYR A N 1
ATOM 1004 C CA . TYR A 1 127 ? 3.666 -15.770 4.815 1.00 86.25 127 TYR A CA 1
ATOM 1005 C C . TYR A 1 127 ? 3.770 -14.582 5.782 1.00 86.25 127 TYR A C 1
ATOM 1007 O O . TYR A 1 127 ? 3.946 -14.766 6.988 1.00 86.25 127 TYR A O 1
ATOM 1015 N N . TYR A 1 128 ? 3.674 -13.362 5.253 1.00 82.88 128 TYR A N 1
ATOM 1016 C CA . TYR A 1 128 ? 3.864 -12.127 6.010 1.00 82.88 128 TYR A CA 1
ATOM 1017 C C . TYR A 1 128 ? 2.606 -11.260 6.108 1.00 82.88 128 TYR A C 1
ATOM 1019 O O . TYR A 1 128 ? 2.715 -10.116 6.535 1.00 82.88 128 TYR A O 1
ATOM 1027 N N . GLU A 1 129 ? 1.435 -11.804 5.761 1.00 85.69 129 GLU A N 1
ATOM 1028 C CA . GLU A 1 129 ? 0.132 -11.128 5.885 1.00 85.69 129 GLU A CA 1
ATOM 1029 C C . GLU A 1 129 ? 0.105 -9.764 5.164 1.00 85.69 129 GLU A C 1
ATOM 1031 O O . GLU A 1 129 ? -0.492 -8.790 5.631 1.00 85.69 129 GLU A O 1
ATOM 1036 N N . ALA A 1 130 ? 0.785 -9.682 4.013 1.00 89.75 130 ALA A N 1
ATOM 1037 C CA . ALA A 1 130 ? 0.674 -8.526 3.135 1.00 89.75 130 ALA A CA 1
ATOM 1038 C C . ALA A 1 130 ? -0.584 -8.696 2.275 1.00 89.75 130 ALA A C 1
ATOM 1040 O O . ALA A 1 130 ? -0.628 -9.560 1.396 1.00 89.75 130 ALA A O 1
ATOM 1041 N N . GLU A 1 131 ? -1.621 -7.911 2.572 1.00 91.00 131 GLU A N 1
ATOM 1042 C CA . GLU A 1 131 ? -2.940 -8.045 1.938 1.00 91.00 131 GLU A CA 1
ATOM 1043 C C . GLU A 1 131 ? -3.132 -7.064 0.781 1.00 91.00 131 GLU A C 1
ATOM 1045 O O . GLU A 1 131 ? -3.784 -7.415 -0.202 1.00 91.00 131 GLU A O 1
ATOM 1050 N N . PHE A 1 132 ? -2.544 -5.865 0.853 1.00 92.19 132 PHE A N 1
ATOM 1051 C CA . PHE A 1 132 ? -2.903 -4.773 -0.054 1.00 92.19 132 PHE A CA 1
ATOM 1052 C C . PHE A 1 132 ? -1.704 -4.079 -0.696 1.00 92.19 132 PHE A C 1
ATOM 1054 O O . PHE A 1 132 ? -0.669 -3.835 -0.071 1.00 92.19 132 PHE A O 1
ATOM 1061 N N . VAL A 1 133 ? -1.897 -3.693 -1.954 1.00 91.62 133 VAL A N 1
ATOM 1062 C CA . VAL A 1 133 ? -1.098 -2.685 -2.650 1.00 91.62 133 VAL A CA 1
ATOM 1063 C C . VAL A 1 133 ? -1.963 -1.446 -2.797 1.00 91.62 133 VAL A C 1
ATOM 1065 O O . VAL A 1 133 ? -2.986 -1.484 -3.479 1.00 91.62 133 VAL A O 1
ATOM 1068 N N . PHE A 1 134 ? -1.557 -0.356 -2.161 1.00 91.50 134 PHE A N 1
ATOM 1069 C CA . PHE A 1 134 ? -2.204 0.939 -2.288 1.00 91.50 134 PHE A CA 1
ATOM 1070 C C . PHE A 1 134 ? -1.513 1.754 -3.371 1.00 91.50 134 PHE A C 1
ATOM 1072 O O . PHE A 1 134 ? -0.287 1.862 -3.393 1.00 91.50 134 PHE A O 1
AT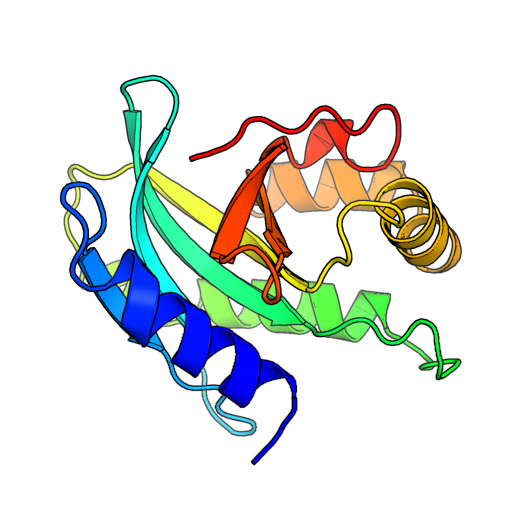OM 1079 N N . LEU A 1 135 ? -2.315 2.336 -4.253 1.00 88.81 135 LEU A N 1
ATOM 1080 C CA . LEU A 1 135 ? -1.868 3.239 -5.296 1.00 88.81 135 LEU A CA 1
ATOM 1081 C C . LEU A 1 135 ? -2.488 4.608 -5.043 1.00 88.81 135 LEU A C 1
ATOM 1083 O O . LEU A 1 135 ? -3.711 4.731 -4.977 1.00 88.81 135 LEU A O 1
ATOM 1087 N N . TYR A 1 136 ? -1.651 5.626 -4.895 1.00 89.50 136 TYR A N 1
ATOM 1088 C CA . TYR A 1 136 ? -2.097 6.983 -4.628 1.00 89.50 136 TYR A CA 1
ATOM 1089 C C . TYR A 1 136 ? -1.804 7.904 -5.807 1.00 89.50 136 TYR A C 1
ATOM 1091 O O . TYR A 1 136 ? -0.646 8.082 -6.185 1.00 89.50 136 TYR A O 1
ATOM 1099 N N . ASP A 1 137 ? -2.863 8.474 -6.383 1.00 86.75 137 ASP A N 1
ATOM 1100 C CA . ASP A 1 137 ? -2.769 9.514 -7.400 1.00 86.75 137 ASP A CA 1
ATOM 1101 C C . ASP A 1 137 ? -2.728 10.868 -6.694 1.00 86.75 137 ASP A C 1
ATOM 1103 O O . ASP A 1 137 ? -3.758 11.398 -6.272 1.00 86.75 137 ASP A O 1
ATOM 1107 N N . GLN A 1 138 ? -1.523 11.423 -6.568 1.00 84.75 138 GLN A N 1
ATOM 1108 C CA . GLN A 1 138 ? -1.296 12.719 -5.925 1.00 84.75 138 GLN A CA 1
ATOM 1109 C C . GLN A 1 138 ? -1.931 13.894 -6.681 1.00 84.75 138 GLN A C 1
ATOM 1111 O O . GLN A 1 138 ? -2.196 14.929 -6.081 1.00 84.75 138 GLN A O 1
ATOM 1116 N N . ILE A 1 139 ? -2.149 13.767 -7.994 1.00 85.06 139 ILE A N 1
ATOM 1117 C CA . ILE A 1 139 ? -2.700 14.847 -8.824 1.00 85.06 139 ILE A CA 1
ATOM 1118 C C . ILE A 1 139 ? -4.202 14.967 -8.571 1.00 85.06 139 ILE A C 1
ATOM 1120 O O . ILE A 1 139 ? -4.728 16.068 -8.420 1.00 85.06 139 ILE A O 1
ATOM 1124 N N . ASN A 1 140 ? -4.890 13.827 -8.530 1.00 87.19 140 ASN A N 1
ATOM 1125 C CA . ASN A 1 140 ? -6.340 13.764 -8.351 1.00 87.19 140 ASN A CA 1
ATOM 1126 C C . ASN A 1 140 ? -6.765 13.535 -6.891 1.00 87.19 140 ASN A C 1
ATOM 1128 O O . ASN A 1 140 ? -7.962 13.537 -6.597 1.00 87.19 140 ASN A O 1
ATOM 1132 N N . HIS A 1 141 ? -5.803 13.328 -5.990 1.00 88.88 141 HIS A N 1
ATOM 1133 C CA . HIS A 1 141 ? -5.995 12.923 -4.596 1.00 88.88 141 HIS A CA 1
ATOM 1134 C C . HIS A 1 141 ? -6.886 11.678 -4.453 1.00 88.88 141 HIS A C 1
ATOM 1136 O O . HIS A 1 141 ? -7.782 11.622 -3.605 1.00 88.88 141 HIS A O 1
ATOM 1142 N N . GLN A 1 142 ? -6.659 10.679 -5.308 1.00 89.62 142 GLN A N 1
ATOM 1143 C CA . GLN A 1 142 ? -7.425 9.433 -5.314 1.00 89.62 142 GLN A CA 1
ATOM 1144 C C . GLN A 1 142 ? -6.587 8.287 -4.762 1.00 89.62 142 GLN A C 1
ATOM 1146 O O . GLN A 1 142 ? -5.496 7.996 -5.255 1.00 89.62 142 GLN A O 1
ATOM 1151 N N . LEU A 1 143 ? -7.117 7.621 -3.737 1.00 89.38 143 LEU A N 1
ATOM 1152 C CA . LEU A 1 143 ? -6.563 6.384 -3.217 1.00 89.38 143 LEU A CA 1
ATOM 1153 C C . LEU A 1 143 ? -7.252 5.192 -3.871 1.00 89.38 143 LEU A C 1
ATOM 1155 O O . LEU A 1 143 ? -8.472 5.048 -3.824 1.00 89.38 143 LEU A O 1
ATOM 1159 N N . HIS A 1 144 ? -6.444 4.297 -4.412 1.00 89.94 144 HIS A N 1
ATOM 1160 C CA . HIS A 1 144 ? -6.873 2.999 -4.890 1.00 89.94 144 HIS A CA 1
ATOM 1161 C C . HIS A 1 144 ? -6.176 1.900 -4.099 1.00 89.94 144 HIS A C 1
ATOM 1163 O O . HIS A 1 144 ? -5.062 2.082 -3.607 1.00 89.94 144 HIS A O 1
ATOM 1169 N N . TYR A 1 145 ? -6.801 0.732 -4.021 1.00 90.69 145 TYR A N 1
ATOM 1170 C CA . TYR A 1 145 ? -6.147 -0.475 -3.534 1.00 90.69 145 TYR A CA 1
ATOM 1171 C C . TYR A 1 145 ? -6.377 -1.646 -4.480 1.00 90.69 145 TYR A C 1
ATOM 1173 O O . TYR A 1 145 ? -7.371 -1.695 -5.206 1.00 90.69 145 TYR A O 1
ATOM 1181 N N . CYS A 1 146 ? -5.446 -2.590 -4.450 1.00 90.50 146 CYS A N 1
ATOM 1182 C CA . CYS A 1 146 ? -5.527 -3.882 -5.108 1.00 90.50 146 CYS A CA 1
ATOM 1183 C C . CYS A 1 146 ? -5.135 -4.969 -4.107 1.00 90.50 146 CYS A C 1
ATOM 1185 O O . CYS A 1 146 ? -4.241 -4.765 -3.279 1.00 90.50 146 CYS A O 1
ATOM 1187 N N . ASP A 1 147 ? -5.753 -6.142 -4.227 1.00 91.12 147 ASP A N 1
ATOM 1188 C CA . ASP A 1 147 ? -5.311 -7.326 -3.496 1.00 91.12 147 ASP A CA 1
ATOM 1189 C C . ASP A 1 147 ? -3.874 -7.666 -3.887 1.00 91.12 147 ASP A C 1
ATOM 1191 O O . ASP A 1 147 ? -3.533 -7.735 -5.077 1.00 91.12 147 ASP A O 1
ATOM 1195 N N . TRP A 1 148 ? -3.043 -7.935 -2.883 1.00 91.31 148 TRP A N 1
ATOM 1196 C CA . TRP A 1 148 ? -1.639 -8.276 -3.067 1.00 91.31 148 TRP A CA 1
ATOM 1197 C C . TRP A 1 148 ? -1.480 -9.410 -4.079 1.00 91.31 148 TRP A C 1
ATOM 1199 O O . TRP A 1 148 ? -0.768 -9.263 -5.067 1.00 91.31 148 TRP A O 1
ATOM 1209 N N . SER A 1 149 ? -2.201 -10.520 -3.906 1.00 89.19 149 SER A N 1
ATOM 1210 C CA . SER A 1 149 ? -2.075 -11.710 -4.761 1.00 89.19 149 SER A CA 1
ATOM 1211 C C . SER A 1 149 ? -2.357 -11.462 -6.243 1.00 89.19 149 SER A C 1
ATOM 1213 O O . SER A 1 149 ? -1.847 -12.202 -7.081 1.00 89.19 149 SER A O 1
ATOM 1215 N N . ASN A 1 150 ? -3.153 -10.441 -6.563 1.00 86.75 150 ASN A N 1
ATOM 1216 C CA . ASN A 1 150 ? -3.621 -10.177 -7.923 1.00 86.75 150 ASN A CA 1
ATOM 1217 C C . ASN A 1 150 ? -2.821 -9.062 -8.606 1.00 86.75 150 ASN A C 1
ATOM 1219 O O . ASN A 1 150 ? -2.860 -8.943 -9.829 1.00 86.75 150 ASN A O 1
ATOM 1223 N N . PHE A 1 151 ? -2.052 -8.282 -7.840 1.00 88.25 151 PHE A N 1
ATOM 1224 C CA . PHE A 1 151 ? -1.404 -7.067 -8.329 1.00 88.25 151 PHE A CA 1
ATOM 1225 C C . PHE A 1 151 ? -0.479 -7.291 -9.536 1.00 88.25 151 PHE A C 1
ATOM 1227 O O . PHE A 1 151 ? -0.500 -6.507 -10.480 1.00 88.25 151 PHE A O 1
ATOM 1234 N N . LEU A 1 152 ? 0.310 -8.373 -9.538 1.00 86.44 152 LEU A N 1
ATOM 1235 C CA . LEU A 1 152 ? 1.273 -8.654 -10.615 1.00 86.44 152 LEU A CA 1
ATOM 1236 C C . LEU A 1 152 ? 0.684 -9.406 -11.819 1.00 86.44 152 LEU A C 1
ATOM 1238 O O . LEU A 1 152 ? 1.383 -9.577 -12.814 1.00 86.44 152 LEU A O 1
ATOM 1242 N N . THR A 1 153 ? -0.556 -9.895 -11.741 1.00 79.12 153 THR A N 1
ATOM 1243 C CA . THR A 1 153 ? -1.166 -10.710 -12.812 1.00 79.12 153 THR A CA 1
ATOM 1244 C C . THR A 1 153 ? -2.331 -10.026 -13.484 1.00 79.12 153 THR A C 1
ATOM 1246 O O . THR A 1 153 ? -2.387 -9.967 -14.709 1.00 79.12 153 THR A O 1
ATOM 1249 N N . ASN A 1 154 ? -3.269 -9.531 -12.689 1.00 77.00 154 ASN A N 1
ATOM 1250 C CA . ASN A 1 154 ? -4.433 -8.819 -13.171 1.00 77.00 154 ASN A CA 1
ATOM 1251 C C . ASN A 1 154 ? -4.796 -7.742 -12.147 1.00 77.00 154 ASN A C 1
ATOM 1253 O O . ASN A 1 154 ? -5.697 -7.952 -11.329 1.00 77.00 154 ASN A O 1
ATOM 1257 N N . PRO A 1 155 ? -4.049 -6.627 -12.137 1.00 77.69 155 PRO A N 1
ATOM 1258 C CA . PRO A 1 155 ? -4.299 -5.549 -11.206 1.00 77.69 155 PRO A CA 1
ATOM 1259 C C . PRO A 1 155 ? -5.718 -4.994 -11.392 1.00 77.69 155 PRO A C 1
ATOM 1261 O O . PRO A 1 155 ? -6.007 -4.302 -12.366 1.00 77.69 155 PRO A O 1
ATOM 1264 N N . THR A 1 156 ? -6.604 -5.280 -10.441 1.00 78.75 156 THR A N 1
ATOM 1265 C CA . THR A 1 156 ? -7.924 -4.650 -10.341 1.00 78.75 156 THR A CA 1
ATOM 1266 C C . THR A 1 156 ? -7.921 -3.710 -9.156 1.00 78.75 156 THR A C 1
ATOM 1268 O O . THR A 1 156 ? -7.781 -4.153 -8.014 1.00 78.75 156 THR A O 1
ATOM 1271 N N . THR A 1 157 ? -8.080 -2.419 -9.425 1.00 82.50 157 THR A N 1
ATOM 1272 C CA . THR A 1 157 ? -8.166 -1.408 -8.379 1.00 82.50 157 THR A CA 1
ATOM 1273 C C . THR A 1 157 ? -9.592 -1.083 -8.006 1.00 82.50 157 THR A C 1
ATOM 1275 O O . THR A 1 157 ? -10.478 -0.971 -8.851 1.00 82.50 157 THR A O 1
ATOM 1278 N N . VAL A 1 158 ? -9.786 -0.853 -6.715 1.00 83.88 158 VAL A N 1
ATOM 1279 C CA . VAL A 1 158 ? -10.998 -0.259 -6.165 1.00 83.88 158 VAL A CA 1
ATOM 1280 C C . VAL A 1 158 ? -10.601 1.058 -5.507 1.00 83.88 158 VAL A C 1
ATOM 1282 O O . VAL A 1 158 ? -9.601 1.121 -4.793 1.00 83.88 158 VAL A O 1
ATOM 1285 N N . MET A 1 159 ? -11.347 2.121 -5.800 1.00 85.12 159 MET A N 1
ATOM 1286 C CA . MET A 1 159 ? -11.138 3.438 -5.192 1.00 85.12 159 MET A CA 1
ATOM 1287 C C . MET A 1 159 ? -11.707 3.456 -3.766 1.00 85.12 159 MET A C 1
ATOM 1289 O O . MET A 1 159 ? -1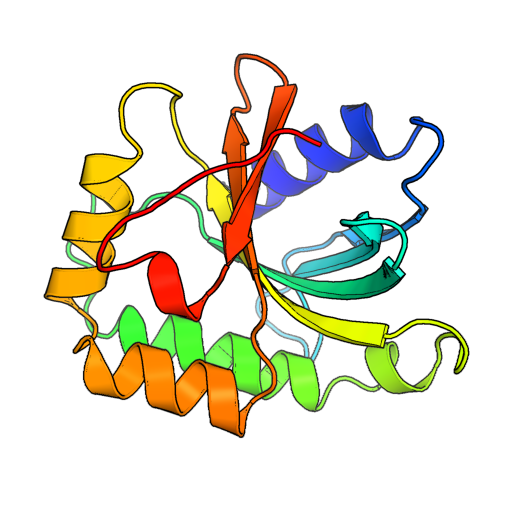2.770 2.872 -3.535 1.00 85.12 159 MET A O 1
ATOM 1293 N N . ILE A 1 160 ? -11.011 4.125 -2.842 1.00 82.75 160 ILE A N 1
ATOM 1294 C CA . ILE A 1 160 ? -11.447 4.380 -1.457 1.00 82.75 160 ILE A CA 1
ATOM 1295 C C . ILE A 1 160 ? -11.729 5.872 -1.246 1.00 82.75 160 ILE A C 1
ATOM 1297 O O . ILE A 1 160 ? -10.859 6.723 -1.569 1.00 82.75 160 ILE A O 1
#

pLDDT: mean 81.68, std 10.7, range [45.03, 93.94]

Sequence (160 aa):
MGSEQLMIDDFVAYYGKKTGFVIHHSVVTGDGDKPDLVFETTINAKSYLLAIECKTDASVTNVPNYSKQLFGEILKNRKSIYFNTFSTTHTKAYGIFLNFESNKMSDIGSFLSRHIGHSDWINFGKYYEAEFVFLYDQINHQLHYCDWSNFLTNPTTVMI